Protein AF-A0A060LQH1-F1 (afdb_monomer_lite)

Radius of gyration: 15.83 Å; chains: 1; bounding box: 34×19×44 Å

pLDDT: mean 84.1, std 8.66, range [47.66, 92.31]

Foldseek 3Di:
DCVVLVVQLVVLLVVLCVPPNPVRSVVSNVVSVVVVVVVVVVVVVVVVVVVVVVVD

Sequence (56 aa):
MNGSLIIGMLVGIVLGFIAAGSLGALIGLCAGILFHIANGLDSLNQFIKEKEKRSE

Structure (mmCIF, N/CA/C/O backbone):
data_AF-A0A06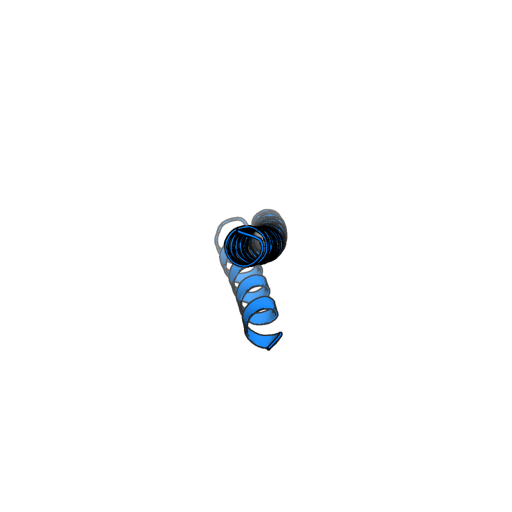0LQH1-F1
#
_entry.id   AF-A0A060LQH1-F1
#
loop_
_atom_site.group_PDB
_atom_site.id
_atom_site.type_symbol
_atom_site.label_atom_id
_atom_site.label_alt_id
_atom_site.label_comp_id
_atom_site.label_asym_id
_atom_site.label_entity_id
_atom_site.label_seq_id
_atom_site.pdbx_PDB_ins_code
_atom_site.Cartn_x
_atom_site.Cartn_y
_atom_site.Cartn_z
_atom_site.occupancy
_atom_site.B_iso_or_equiv
_atom_site.auth_seq_id
_atom_site.auth_comp_id
_atom_site.auth_asym_id
_atom_site.auth_atom_id
_atom_site.pdbx_PDB_model_num
ATOM 1 N N . MET A 1 1 ? -9.195 -9.885 4.878 1.00 47.66 1 MET A N 1
ATOM 2 C CA . MET A 1 1 ? -9.161 -9.835 3.397 1.00 47.66 1 MET A CA 1
ATOM 3 C C . MET A 1 1 ? -7.836 -9.218 2.970 1.00 47.66 1 MET A C 1
ATOM 5 O O . MET A 1 1 ? -7.744 -8.008 2.845 1.00 47.66 1 MET A O 1
ATOM 9 N N . ASN A 1 2 ? -6.793 -10.031 2.792 1.00 57.91 2 ASN A N 1
ATOM 10 C CA . ASN A 1 2 ? -5.430 -9.527 2.543 1.00 57.91 2 ASN A CA 1
ATOM 11 C C . ASN A 1 2 ? -5.115 -9.371 1.041 1.00 57.91 2 ASN A C 1
ATOM 13 O O . ASN A 1 2 ? -4.073 -8.838 0.676 1.00 57.91 2 ASN A O 1
ATOM 17 N N . GLY A 1 3 ? -6.022 -9.810 0.158 1.00 66.50 3 GLY A N 1
ATOM 18 C CA . GLY A 1 3 ? -5.816 -9.785 -1.294 1.00 66.50 3 GLY A CA 1
ATOM 19 C C . GLY A 1 3 ? -5.723 -8.374 -1.879 1.00 66.50 3 GLY A C 1
ATOM 20 O O . GLY A 1 3 ? -4.873 -8.126 -2.725 1.00 66.50 3 GLY A O 1
ATOM 21 N N . SER A 1 4 ? -6.521 -7.422 -1.380 1.00 70.62 4 SER A N 1
ATOM 22 C CA . SER A 1 4 ? -6.505 -6.031 -1.872 1.00 70.62 4 SER A CA 1
ATOM 23 C C . SER A 1 4 ? -5.159 -5.336 -1.656 1.00 70.62 4 SER A C 1
ATOM 25 O O . SER A 1 4 ? -4.773 -4.473 -2.439 1.00 70.62 4 SER A O 1
ATOM 27 N N . LEU A 1 5 ? -4.446 -5.712 -0.597 1.00 71.62 5 LEU A N 1
ATOM 28 C CA . LEU A 1 5 ? -3.156 -5.142 -0.223 1.00 71.62 5 LEU A CA 1
ATOM 29 C C . LEU A 1 5 ? -2.055 -5.645 -1.157 1.00 71.62 5 LEU A C 1
ATOM 31 O O . LEU A 1 5 ? -1.290 -4.852 -1.701 1.00 71.62 5 LEU A O 1
ATOM 35 N N . ILE A 1 6 ? -2.042 -6.956 -1.408 1.00 77.69 6 ILE A N 1
ATOM 36 C CA . ILE A 1 6 ? -1.114 -7.587 -2.353 1.00 77.69 6 ILE A CA 1
ATOM 37 C C . ILE A 1 6 ? -1.332 -7.022 -3.761 1.00 77.69 6 ILE A C 1
ATOM 39 O O . ILE A 1 6 ? -0.367 -6.691 -4.444 1.00 77.69 6 ILE A O 1
ATOM 43 N N . ILE A 1 7 ? -2.590 -6.841 -4.173 1.00 83.62 7 ILE A N 1
ATOM 44 C CA . ILE A 1 7 ? -2.925 -6.242 -5.470 1.00 83.62 7 ILE A CA 1
ATOM 45 C C . ILE A 1 7 ? -2.435 -4.790 -5.540 1.00 83.62 7 ILE A C 1
ATOM 47 O O . ILE A 1 7 ? -1.786 -4.426 -6.514 1.00 83.62 7 ILE A O 1
ATOM 51 N N . GLY A 1 8 ? -2.673 -3.975 -4.507 1.00 80.44 8 GLY A N 1
ATOM 52 C CA . GLY A 1 8 ? -2.200 -2.586 -4.467 1.00 80.44 8 GLY A CA 1
ATOM 53 C C . GLY A 1 8 ? -0.675 -2.467 -4.544 1.00 80.44 8 GLY A C 1
ATOM 54 O O . GLY A 1 8 ? -0.160 -1.632 -5.285 1.00 80.44 8 GLY A O 1
ATOM 55 N N . MET A 1 9 ? 0.054 -3.347 -3.849 1.00 82.25 9 MET A N 1
ATOM 56 C CA . MET A 1 9 ? 1.515 -3.411 -3.938 1.00 82.25 9 MET A CA 1
ATOM 57 C C . MET A 1 9 ? 1.986 -3.822 -5.332 1.00 82.25 9 MET A C 1
ATOM 59 O O . MET A 1 9 ? 2.842 -3.152 -5.898 1.00 82.25 9 MET A O 1
ATOM 63 N N . LEU A 1 10 ? 1.413 -4.880 -5.914 1.00 85.25 10 LEU A N 1
ATOM 64 C CA . LEU A 1 10 ? 1.772 -5.334 -7.261 1.00 85.25 10 LEU A CA 1
ATOM 65 C C . LEU A 1 10 ? 1.502 -4.258 -8.314 1.00 85.25 10 LEU A C 1
ATOM 67 O O . LEU A 1 10 ? 2.347 -4.017 -9.171 1.00 85.25 10 LEU A O 1
ATOM 71 N N . VAL A 1 11 ? 0.365 -3.569 -8.222 1.00 86.44 11 VAL A N 1
ATOM 72 C CA . VAL A 1 11 ? 0.027 -2.457 -9.119 1.00 86.44 11 VAL A CA 1
ATOM 73 C C . VAL A 1 11 ? 1.022 -1.308 -8.952 1.00 86.44 11 VAL A C 1
ATOM 75 O O . VAL A 1 11 ? 1.535 -0.810 -9.951 1.00 86.44 11 VAL A O 1
ATOM 78 N N . GLY A 1 12 ? 1.362 -0.928 -7.716 1.00 85.38 12 GLY A N 1
ATOM 79 C CA . GLY A 1 12 ? 2.365 0.104 -7.445 1.00 85.38 12 GLY A CA 1
ATOM 80 C C . GLY A 1 12 ? 3.743 -0.245 -8.012 1.00 85.38 12 GLY A C 1
ATOM 81 O O . GLY A 1 12 ? 4.360 0.583 -8.678 1.00 85.38 12 GLY A O 1
ATOM 82 N N . ILE A 1 13 ? 4.199 -1.485 -7.815 1.00 84.00 13 ILE A N 1
ATOM 83 C CA . ILE A 1 13 ? 5.469 -1.998 -8.351 1.00 84.00 13 ILE A CA 1
ATOM 84 C C . ILE A 1 13 ? 5.476 -1.946 -9.879 1.00 84.00 13 ILE A C 1
ATOM 86 O O . ILE A 1 13 ? 6.428 -1.439 -10.464 1.00 84.00 13 ILE A O 1
ATOM 90 N N . VAL A 1 14 ? 4.426 -2.454 -10.532 1.00 87.81 14 VAL A N 1
ATOM 91 C CA . VAL A 1 14 ? 4.347 -2.525 -11.999 1.00 87.81 14 VAL A CA 1
ATOM 92 C C . VAL A 1 14 ? 4.276 -1.128 -12.611 1.00 87.81 14 VAL A C 1
ATOM 94 O O . VAL A 1 14 ? 5.034 -0.829 -13.531 1.00 87.81 14 VAL A O 1
ATOM 97 N N . LEU A 1 15 ? 3.419 -0.249 -12.086 1.00 85.88 15 LEU A N 1
ATOM 98 C CA . LEU A 1 15 ? 3.302 1.128 -12.573 1.00 85.88 15 LEU A CA 1
ATOM 99 C C . LEU A 1 15 ? 4.594 1.915 -12.347 1.00 85.88 15 LEU A C 1
ATOM 101 O O . LEU A 1 15 ? 5.056 2.617 -13.245 1.00 85.88 15 LEU A O 1
ATOM 105 N N . GLY A 1 16 ? 5.210 1.751 -11.177 1.00 86.69 16 GLY A N 1
ATOM 106 C CA . GLY A 1 16 ? 6.509 2.332 -10.876 1.00 86.69 16 GLY A CA 1
ATOM 107 C C . GLY A 1 16 ? 7.595 1.831 -11.829 1.00 86.69 16 GLY A C 1
ATOM 108 O O . GLY A 1 16 ? 8.364 2.633 -12.357 1.00 86.69 16 GLY A O 1
ATOM 109 N N . PHE A 1 17 ? 7.624 0.526 -12.113 1.00 83.69 17 PHE A N 1
ATOM 110 C CA . PHE A 1 17 ? 8.581 -0.066 -13.046 1.00 83.69 17 PHE A CA 1
ATOM 111 C C . PHE A 1 17 ? 8.442 0.496 -14.461 1.00 83.69 17 PHE A C 1
ATOM 113 O O . PHE A 1 17 ? 9.441 0.827 -15.093 1.00 83.69 17 PHE A O 1
ATOM 120 N N . ILE A 1 18 ? 7.209 0.649 -14.946 1.00 88.19 18 ILE A N 1
ATOM 121 C CA . ILE A 1 18 ? 6.942 1.224 -16.269 1.00 88.19 18 ILE A CA 1
ATOM 122 C C . ILE A 1 18 ? 7.364 2.700 -16.318 1.00 88.19 18 ILE A C 1
ATOM 124 O O . ILE A 1 18 ? 7.939 3.137 -17.311 1.00 88.19 18 ILE A O 1
ATOM 128 N N . ALA A 1 19 ? 7.104 3.467 -15.256 1.00 85.00 19 ALA A N 1
ATOM 129 C CA . ALA A 1 19 ? 7.347 4.908 -15.242 1.00 85.00 19 ALA A CA 1
ATOM 130 C C . ALA A 1 19 ? 8.827 5.291 -15.060 1.00 85.00 19 ALA A C 1
ATOM 132 O O . ALA A 1 19 ? 9.278 6.271 -15.649 1.00 85.00 19 ALA A O 1
ATOM 133 N N . ALA A 1 20 ? 9.580 4.557 -14.232 1.00 89.25 20 ALA A N 1
ATOM 134 C CA . ALA A 1 20 ? 10.955 4.924 -13.871 1.00 89.25 20 ALA A CA 1
ATOM 135 C C . ALA A 1 20 ? 11.900 3.718 -13.697 1.00 89.25 20 ALA A C 1
ATOM 137 O O . ALA A 1 20 ? 12.922 3.809 -13.011 1.00 89.25 20 ALA A O 1
ATOM 138 N N . GLY A 1 21 ? 11.572 2.571 -14.298 1.00 88.06 21 GLY A N 1
ATOM 139 C CA . GLY A 1 21 ? 12.394 1.364 -14.239 1.00 88.06 21 GLY A CA 1
ATOM 140 C C . GLY A 1 21 ? 12.508 0.788 -12.826 1.00 88.06 21 GLY A C 1
ATOM 141 O O . GLY A 1 21 ? 11.605 0.900 -11.997 1.00 88.06 21 GLY A O 1
ATOM 142 N N . SER A 1 22 ? 13.645 0.171 -12.511 1.00 86.19 22 SER A N 1
ATOM 143 C CA . SER A 1 22 ? 13.880 -0.47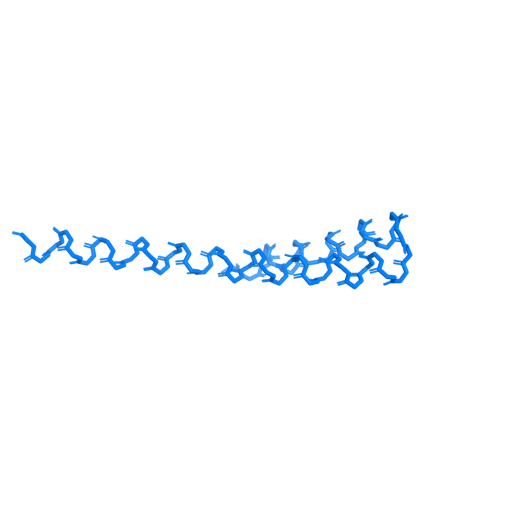8 -11.211 1.00 86.19 22 SER A CA 1
ATOM 144 C C . SER A 1 22 ? 13.703 0.460 -10.008 1.00 86.19 22 SER A C 1
ATOM 146 O O . SER A 1 22 ? 13.185 0.044 -8.972 1.00 86.19 22 SER A O 1
ATOM 148 N N . LEU A 1 23 ? 14.072 1.735 -10.152 1.00 87.56 23 LEU A N 1
ATOM 149 C CA . LEU A 1 23 ? 13.901 2.761 -9.120 1.00 87.56 23 LEU A CA 1
ATOM 150 C C . LEU A 1 23 ? 12.426 3.090 -8.885 1.00 87.56 23 LEU A C 1
ATOM 152 O O . LEU A 1 23 ? 11.982 3.170 -7.741 1.00 87.56 23 LEU A O 1
ATOM 156 N N . GLY A 1 24 ? 11.647 3.210 -9.958 1.00 86.88 24 GLY A N 1
ATOM 157 C CA . GLY A 1 24 ? 10.210 3.421 -9.849 1.00 86.88 24 GLY A CA 1
ATOM 158 C C . GLY A 1 24 ? 9.487 2.235 -9.216 1.00 86.88 24 GLY A C 1
ATOM 159 O O . GLY A 1 24 ? 8.594 2.443 -8.401 1.00 86.88 24 GLY A O 1
ATOM 160 N N . ALA A 1 25 ? 9.902 1.000 -9.508 1.00 86.38 25 ALA A N 1
ATOM 161 C CA . ALA A 1 25 ? 9.347 -0.196 -8.869 1.00 86.38 25 ALA A CA 1
ATOM 162 C C . ALA A 1 25 ? 9.548 -0.193 -7.346 1.00 86.38 25 ALA A C 1
ATOM 164 O O . ALA A 1 25 ? 8.629 -0.520 -6.594 1.00 86.38 25 ALA A O 1
ATOM 165 N N . LEU A 1 26 ? 10.736 0.221 -6.890 1.00 89.38 26 LEU A N 1
ATOM 166 C CA . LEU A 1 26 ? 11.042 0.350 -5.468 1.00 89.38 26 LEU A CA 1
ATOM 167 C C . LEU A 1 26 ? 10.197 1.449 -4.808 1.00 89.38 26 LEU A C 1
ATOM 169 O O . LEU A 1 26 ? 9.642 1.235 -3.733 1.00 89.38 26 LEU A O 1
ATOM 173 N N . ILE A 1 27 ? 10.042 2.598 -5.474 1.00 89.31 27 ILE A N 1
ATOM 174 C CA . ILE A 1 27 ? 9.179 3.691 -5.003 1.00 89.31 27 ILE A CA 1
ATOM 175 C C . ILE A 1 27 ? 7.717 3.232 -4.926 1.00 89.31 27 ILE A C 1
ATOM 177 O O . ILE A 1 27 ? 7.047 3.490 -3.929 1.00 89.31 27 ILE A O 1
ATOM 181 N N . GLY A 1 28 ? 7.234 2.509 -5.937 1.00 87.06 28 GLY A N 1
ATOM 182 C CA . GLY A 1 28 ? 5.881 1.961 -5.988 1.00 87.06 28 GLY A CA 1
ATOM 183 C C . GLY A 1 28 ? 5.598 0.946 -4.879 1.00 87.06 28 GLY A C 1
ATOM 184 O O . GLY A 1 28 ? 4.534 0.993 -4.259 1.00 87.06 28 GLY A O 1
ATOM 185 N N . LEU A 1 29 ? 6.570 0.083 -4.563 1.00 87.31 29 LEU A N 1
ATOM 186 C CA . LEU A 1 29 ? 6.496 -0.820 -3.411 1.00 87.31 29 LEU A CA 1
ATOM 187 C C . LEU A 1 29 ? 6.420 -0.036 -2.094 1.00 87.31 29 LEU A C 1
ATOM 189 O O . LEU A 1 29 ? 5.521 -0.276 -1.286 1.00 87.31 29 LEU A O 1
ATOM 193 N N . CYS A 1 30 ? 7.334 0.917 -1.885 1.00 88.38 30 CYS A N 1
ATOM 194 C CA . CYS A 1 30 ? 7.363 1.748 -0.681 1.00 88.38 30 CYS A CA 1
ATOM 195 C C . CYS A 1 30 ? 6.056 2.532 -0.498 1.00 88.38 30 CYS A C 1
ATOM 197 O O . CYS A 1 30 ? 5.511 2.568 0.605 1.00 88.38 30 CYS A O 1
ATOM 199 N N . ALA A 1 31 ? 5.514 3.102 -1.576 1.00 86.12 31 ALA A N 1
ATOM 200 C CA . ALA A 1 31 ? 4.238 3.808 -1.562 1.00 86.12 31 ALA A CA 1
ATOM 201 C C . ALA A 1 31 ? 3.072 2.882 -1.177 1.00 86.12 31 ALA A C 1
ATOM 203 O O . ALA A 1 31 ? 2.242 3.253 -0.347 1.00 86.12 31 ALA A O 1
ATOM 204 N N . GLY A 1 32 ? 3.032 1.657 -1.713 1.00 86.38 32 GLY A N 1
ATOM 205 C CA . GLY A 1 32 ? 2.018 0.661 -1.357 1.00 86.38 32 GLY A CA 1
ATOM 206 C C . GLY A 1 32 ? 2.064 0.250 0.120 1.00 86.38 32 GLY A C 1
ATOM 207 O O . GLY A 1 32 ? 1.020 0.132 0.762 1.00 86.38 32 GLY A O 1
ATOM 208 N N . ILE A 1 33 ? 3.266 0.084 0.684 1.00 86.50 33 ILE A N 1
ATOM 209 C CA . ILE A 1 33 ? 3.460 -0.213 2.114 1.00 86.50 33 ILE A CA 1
ATOM 210 C C . ILE A 1 33 ? 2.981 0.960 2.978 1.00 86.50 33 ILE A C 1
ATOM 212 O O . ILE A 1 33 ? 2.212 0.756 3.918 1.00 86.50 33 ILE A O 1
ATOM 216 N N . LEU A 1 34 ? 3.391 2.186 2.643 1.00 88.25 34 LEU A N 1
ATOM 217 C CA . LEU A 1 34 ? 2.993 3.392 3.373 1.00 88.25 34 LEU A CA 1
ATOM 218 C C . LEU A 1 34 ? 1.476 3.587 3.365 1.00 88.25 34 LEU A C 1
ATOM 220 O O . LEU A 1 34 ? 0.889 3.854 4.411 1.00 88.25 34 LEU A O 1
ATOM 224 N N . PHE A 1 35 ? 0.830 3.389 2.215 1.00 85.31 35 PHE A N 1
ATOM 225 C CA . PHE A 1 35 ? -0.624 3.478 2.095 1.00 85.31 35 PHE A CA 1
ATOM 226 C C . PHE A 1 35 ? -1.341 2.440 2.967 1.00 85.31 35 PHE A C 1
ATOM 228 O O . PHE A 1 35 ? -2.359 2.736 3.593 1.00 85.31 35 PHE A O 1
ATOM 235 N N . HIS A 1 36 ? -0.803 1.221 3.054 1.00 84.25 36 HIS A N 1
ATOM 236 C CA . HIS A 1 36 ? -1.378 0.201 3.922 1.00 84.25 36 HIS A CA 1
ATOM 237 C C . HIS A 1 36 ? -1.280 0.579 5.405 1.00 84.25 36 HIS A C 1
ATOM 239 O O . HIS A 1 36 ? -2.266 0.471 6.134 1.00 84.25 36 HIS A O 1
ATOM 245 N N . ILE A 1 37 ? -0.111 1.057 5.832 1.00 88.00 37 ILE A N 1
ATOM 246 C CA . ILE A 1 37 ? 0.120 1.502 7.208 1.00 88.00 37 ILE A CA 1
ATOM 247 C C . ILE A 1 37 ? -0.818 2.666 7.548 1.00 88.00 37 ILE A C 1
ATOM 249 O O . ILE A 1 37 ? -1.492 2.610 8.574 1.00 88.00 37 ILE A O 1
ATOM 253 N N . ALA A 1 38 ? -0.933 3.661 6.663 1.00 88.50 38 ALA A N 1
ATOM 254 C CA . ALA A 1 38 ? -1.831 4.802 6.837 1.00 88.50 38 ALA A CA 1
ATOM 255 C C . ALA A 1 38 ? -3.293 4.369 7.041 1.00 88.50 38 ALA A C 1
ATOM 257 O O . ALA A 1 38 ? -3.914 4.767 8.020 1.00 88.50 38 ALA A O 1
ATOM 258 N N . ASN A 1 39 ? -3.809 3.459 6.207 1.00 86.88 39 ASN A N 1
ATOM 259 C CA . ASN A 1 39 ? -5.167 2.925 6.377 1.00 86.88 39 ASN A CA 1
ATOM 260 C C . ASN A 1 39 ? -5.357 2.171 7.706 1.00 86.88 39 ASN A C 1
ATOM 262 O O . ASN A 1 39 ? -6.439 2.204 8.301 1.00 86.88 39 ASN A O 1
ATOM 266 N N . GLY A 1 40 ? -4.318 1.475 8.177 1.00 86.62 40 GLY A N 1
ATOM 267 C CA . GLY A 1 40 ? -4.324 0.823 9.486 1.00 86.62 40 GLY A CA 1
ATOM 268 C C . GLY A 1 40 ? -4.390 1.830 10.636 1.00 86.62 40 GLY A C 1
ATOM 269 O O . GLY A 1 40 ? -5.168 1.645 11.571 1.00 86.62 40 GLY A O 1
ATOM 270 N N . LEU A 1 41 ? -3.625 2.920 10.537 1.00 90.00 41 LEU A N 1
ATOM 271 C CA . LEU A 1 41 ? -3.651 4.035 11.487 1.00 90.00 41 LEU A CA 1
ATOM 272 C C . LEU A 1 41 ? -5.011 4.744 11.505 1.00 90.00 41 LEU A C 1
ATOM 274 O O . LEU A 1 41 ? -5.542 4.983 12.587 1.00 90.00 41 LEU A O 1
ATOM 278 N N . ASP A 1 42 ? -5.613 5.012 10.344 1.00 91.00 42 ASP A N 1
ATOM 279 C CA . ASP A 1 42 ? -6.959 5.595 10.256 1.00 91.00 42 ASP A CA 1
ATOM 280 C C . ASP A 1 42 ? -8.020 4.693 10.899 1.00 91.00 42 ASP A C 1
ATOM 282 O O . ASP A 1 42 ? -8.879 5.163 11.651 1.00 91.00 42 ASP A O 1
ATOM 286 N N . SER A 1 43 ? -7.928 3.381 10.668 1.00 88.50 43 SER A N 1
ATOM 287 C CA . SER A 1 43 ? -8.833 2.400 11.280 1.00 88.50 43 SER A CA 1
ATOM 288 C C . SER A 1 43 ? -8.690 2.365 12.804 1.00 88.50 43 SER A C 1
ATOM 290 O O . SER A 1 43 ? -9.687 2.301 13.524 1.00 88.50 43 SER A O 1
ATOM 292 N N . LEU A 1 44 ? -7.457 2.444 13.314 1.00 90.50 44 LEU A N 1
ATOM 293 C CA . LEU A 1 44 ? -7.194 2.503 14.752 1.00 90.50 44 LEU A CA 1
ATOM 294 C C . LEU A 1 44 ? -7.721 3.804 15.369 1.00 90.50 44 LEU A C 1
ATOM 296 O O . LEU A 1 44 ? -8.330 3.781 16.437 1.00 90.50 44 LEU A O 1
ATOM 300 N N . ASN A 1 45 ? -7.525 4.929 14.684 1.00 92.06 45 ASN A N 1
ATOM 301 C CA . ASN A 1 45 ? -8.012 6.232 15.119 1.00 92.06 45 ASN A CA 1
ATOM 302 C C . ASN A 1 45 ? -9.550 6.265 15.210 1.00 92.06 45 ASN A C 1
ATOM 304 O O . ASN A 1 45 ? -10.106 6.722 16.208 1.00 92.06 45 ASN A O 1
ATOM 308 N N . GLN A 1 46 ? -10.245 5.711 14.211 1.00 91.12 46 GLN A N 1
ATOM 309 C CA . GLN A 1 46 ? -11.703 5.530 14.237 1.00 91.12 46 GLN A CA 1
ATOM 310 C C . GLN A 1 46 ? -12.148 4.664 15.422 1.00 91.12 46 GLN A C 1
ATOM 312 O O . GLN A 1 46 ? -13.069 5.037 16.145 1.00 91.12 46 GLN A O 1
ATOM 317 N N . PHE A 1 47 ? -11.458 3.548 15.673 1.00 91.75 47 PH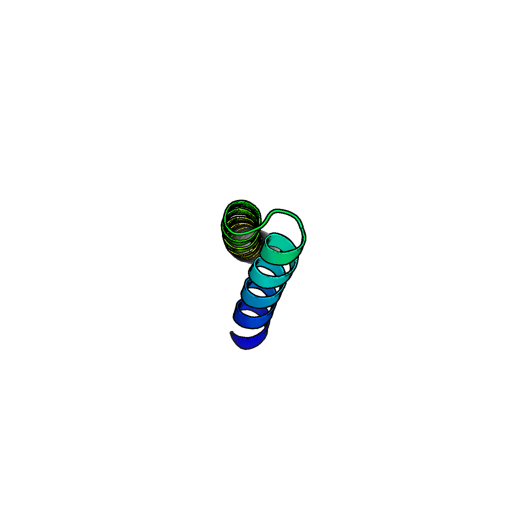E A N 1
ATOM 318 C CA . PHE A 1 47 ? -11.775 2.661 16.791 1.00 91.75 47 PHE A CA 1
ATOM 319 C C . PHE A 1 47 ? -11.641 3.353 18.154 1.00 91.75 47 PHE A C 1
ATOM 321 O O . PHE A 1 47 ? -12.515 3.206 19.008 1.00 91.75 47 PHE A O 1
ATOM 328 N N . ILE A 1 48 ? -10.570 4.126 18.364 1.00 92.31 48 ILE A N 1
ATOM 329 C CA . ILE A 1 48 ? -10.376 4.897 19.601 1.00 92.31 48 ILE A CA 1
ATOM 330 C C . ILE A 1 48 ? -11.511 5.911 19.771 1.00 92.31 48 ILE A C 1
ATOM 332 O O . ILE A 1 48 ? -12.109 5.981 20.843 1.00 92.31 48 ILE A O 1
ATOM 336 N N . LYS A 1 49 ? -11.871 6.626 18.702 1.00 91.50 49 LYS A N 1
ATOM 337 C CA . LYS A 1 49 ? -12.956 7.613 18.716 1.00 91.50 49 LYS A CA 1
ATOM 338 C C . LYS A 1 49 ? -14.324 6.992 19.024 1.00 91.50 49 LYS A C 1
ATOM 340 O O . LYS A 1 49 ? -15.118 7.568 19.763 1.00 91.50 49 LYS A O 1
ATOM 345 N N . GLU A 1 50 ? -14.613 5.803 18.494 1.00 90.31 50 GLU A N 1
ATOM 346 C CA . GLU A 1 50 ? -15.836 5.066 18.837 1.00 90.31 50 GLU A CA 1
ATOM 347 C C . GLU A 1 50 ? -15.847 4.588 20.294 1.00 90.31 50 GLU A C 1
ATOM 349 O O . GLU A 1 50 ? -16.898 4.575 20.936 1.00 90.31 50 GLU A O 1
ATOM 354 N N . LYS A 1 51 ? -14.689 4.181 20.827 1.00 88.81 51 LYS A N 1
ATOM 355 C CA . LYS A 1 51 ? -14.546 3.773 22.230 1.00 88.81 51 LYS A CA 1
ATOM 356 C C . LYS A 1 51 ? -14.736 4.943 23.191 1.00 88.81 51 LYS A C 1
ATOM 358 O O . LYS A 1 51 ? -15.422 4.762 24.191 1.00 88.81 51 LYS A O 1
ATOM 363 N N . GLU A 1 52 ? -14.177 6.105 22.868 1.00 89.50 52 GLU A N 1
ATOM 364 C CA . GLU A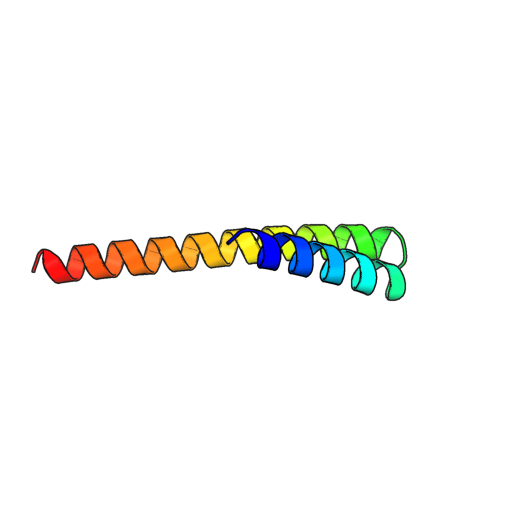 1 52 ? -14.352 7.351 23.620 1.00 89.50 52 GLU A CA 1
ATOM 365 C C . GLU A 1 52 ? -15.836 7.735 23.690 1.00 89.50 52 GLU A C 1
ATOM 367 O O . GLU A 1 52 ? -16.395 7.840 24.777 1.00 89.50 52 GLU A O 1
ATOM 372 N N . LYS A 1 53 ? -16.52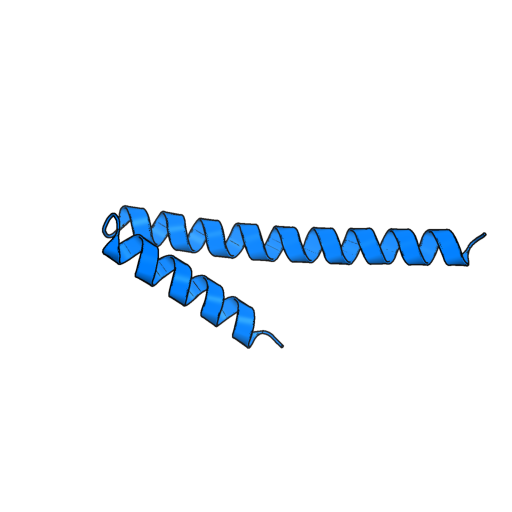4 7.764 22.541 1.00 81.69 53 LYS A N 1
ATOM 373 C CA . LYS A 1 53 ? -17.949 8.121 22.449 1.00 81.69 53 LYS A CA 1
ATOM 374 C C . LYS A 1 53 ? -18.907 7.142 23.149 1.00 81.69 53 LYS A C 1
ATOM 376 O O . LYS A 1 53 ? -20.053 7.488 23.399 1.00 81.69 53 LYS A O 1
ATOM 381 N N . ARG A 1 54 ? -18.485 5.898 23.410 1.00 75.62 54 ARG A N 1
ATOM 382 C CA . ARG A 1 54 ? -19.269 4.910 24.183 1.00 75.62 54 ARG A CA 1
ATOM 383 C C . ARG A 1 54 ? -18.992 4.944 25.685 1.00 75.62 54 ARG A C 1
ATOM 385 O O . ARG A 1 54 ? -19.641 4.201 26.417 1.00 75.62 54 ARG A O 1
ATOM 392 N N . SER A 1 55 ? -17.998 5.715 26.113 1.00 73.06 55 SER A N 1
ATOM 393 C CA . SER A 1 55 ? -17.6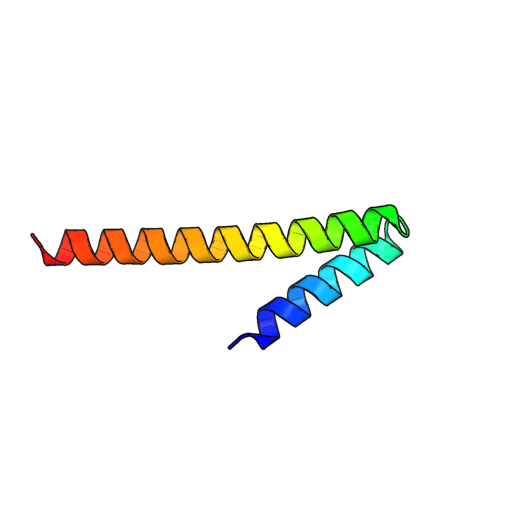57 5.894 27.522 1.00 73.06 55 SER A CA 1
ATOM 394 C C . SER A 1 55 ? -18.252 7.176 28.120 1.00 73.06 55 SER A C 1
ATOM 396 O O . SER A 1 55 ? -18.183 7.334 29.339 1.00 73.06 55 SER A O 1
ATOM 398 N N . GLU A 1 56 ? -18.807 8.053 27.279 1.00 62.59 56 GLU A N 1
ATOM 399 C CA . GLU A 1 56 ? -19.655 9.201 27.638 1.00 62.59 56 GLU A CA 1
ATOM 400 C C . GLU A 1 56 ? -21.139 8.804 27.671 1.00 62.59 56 GLU A C 1
ATOM 402 O O . GLU A 1 56 ? -21.860 9.328 28.549 1.00 62.59 56 GLU A O 1
#

Secondary structure (DSSP, 8-state):
--HHHHHHHHHHHHHHHHHHHHHHHHHHHHHHHHHHHHHHHHHHHHHHHHHHHTT-

Organism: NCBI:txid1246626